Protein AF-A0A6M1YU79-F1 (afdb_monomer_lite)

Sequence (99 aa):
MEKELVAILGEFFHLLARIDKRLERLEELENEKISKPNKKERLIPLSKWNDYHDYPTIGALRHLAFYRHKNGADKFIRNVGRRLLICEKRFFEWVDGKK

Foldseek 3Di:
DVVVVVVVVVVVVVVVVVVVVVVVVVVVVVVVVVVDPPPPQDKAFLVCPCVPDVPDDSVVSVVCVVCCVPLVQVQFWDDDPPTIIGRPVSVVVSVVVVD

Structure (mmCIF, N/CA/C/O backbone):
data_AF-A0A6M1YU79-F1
#
_entry.id   AF-A0A6M1YU79-F1
#
loop_
_atom_site.group_PDB
_atom_site.id
_atom_site.type_symbol
_atom_site.label_atom_id
_atom_site.label_alt_id
_atom_site.label_comp_id
_atom_site.label_asym_id
_atom_site.label_entity_id
_atom_site.label_seq_id
_atom_site.pdbx_PDB_ins_code
_atom_site.Cartn_x
_atom_site.Cartn_y
_atom_site.Cartn_z
_atom_site.occupancy
_atom_site.B_iso_or_equiv
_atom_site.auth_seq_id
_atom_site.auth_comp_id
_atom_site.auth_asym_id
_atom_site.auth_atom_id
_atom_site.pdbx_PDB_model_num
ATOM 1 N N . MET A 1 1 ? -38.001 10.738 57.547 1.00 68.94 1 MET A N 1
ATOM 2 C CA . MET A 1 1 ? -38.409 11.594 56.414 1.00 68.94 1 MET A CA 1
ATOM 3 C C . MET A 1 1 ? -37.298 12.500 55.899 1.00 68.94 1 MET A C 1
ATOM 5 O O . MET A 1 1 ? -36.685 12.100 54.927 1.00 68.94 1 MET A O 1
ATOM 9 N N . GLU A 1 2 ? -36.958 13.649 56.500 1.00 79.69 2 GLU A N 1
ATOM 10 C CA . GLU A 1 2 ? -35.973 14.572 55.878 1.00 79.69 2 GLU A CA 1
ATOM 11 C C . GLU A 1 2 ? -34.571 13.967 55.698 1.00 79.69 2 GLU A C 1
ATOM 13 O O . GLU A 1 2 ? -33.983 14.083 54.629 1.00 79.69 2 GLU A O 1
ATOM 18 N N . LYS A 1 3 ? -34.054 13.251 56.705 1.00 81.50 3 LYS A N 1
ATOM 19 C CA . LYS A 1 3 ? -32.736 12.592 56.619 1.00 81.50 3 LYS A CA 1
ATOM 20 C C . LYS A 1 3 ? -32.674 11.498 55.550 1.00 81.50 3 LYS A C 1
ATOM 22 O O . LYS A 1 3 ? -31.649 11.343 54.899 1.00 81.50 3 LYS A O 1
ATOM 27 N N . GLU A 1 4 ? -33.766 10.761 55.364 1.00 85.81 4 GLU A N 1
ATOM 28 C CA . GLU A 1 4 ? -33.873 9.741 54.313 1.00 85.81 4 GLU A CA 1
ATOM 29 C C . GLU A 1 4 ? -33.952 10.397 52.938 1.00 85.81 4 GLU A C 1
ATOM 31 O O . GLU A 1 4 ? -33.291 9.946 52.013 1.00 85.81 4 GLU A O 1
ATOM 36 N N . LEU A 1 5 ? -34.687 11.506 52.818 1.00 85.75 5 LEU A N 1
ATOM 37 C CA . LEU A 1 5 ? -34.774 12.270 51.578 1.00 85.75 5 LEU A CA 1
ATOM 38 C C . LEU A 1 5 ? -33.397 12.809 51.159 1.00 85.75 5 LEU A C 1
ATOM 40 O O . LEU A 1 5 ? -33.017 12.704 49.998 1.00 85.75 5 LEU A O 1
ATOM 44 N N . VAL A 1 6 ? -32.624 13.333 52.115 1.00 84.88 6 VAL A N 1
ATOM 45 C CA . VAL A 1 6 ? -31.252 13.815 51.885 1.00 84.88 6 VAL A CA 1
ATOM 46 C C . VAL A 1 6 ? -30.311 12.669 51.497 1.00 84.88 6 VAL A C 1
ATOM 48 O O . VAL A 1 6 ? -29.491 12.841 50.597 1.00 84.88 6 VAL A O 1
ATOM 51 N N . ALA A 1 7 ? -30.446 11.493 52.119 1.00 88.06 7 ALA A N 1
ATOM 52 C CA . ALA A 1 7 ? -29.662 10.310 51.760 1.00 88.06 7 ALA A CA 1
ATOM 53 C C . ALA A 1 7 ? -29.977 9.823 50.335 1.00 88.06 7 ALA A C 1
ATOM 55 O O . ALA A 1 7 ? -29.062 9.624 49.539 1.00 88.06 7 ALA A O 1
ATOM 56 N N . ILE A 1 8 ? -31.264 9.733 49.984 1.00 88.00 8 ILE A N 1
ATOM 57 C CA . ILE A 1 8 ? -31.736 9.351 48.645 1.00 88.00 8 ILE A CA 1
ATOM 58 C C . ILE A 1 8 ? -31.233 10.340 47.588 1.00 88.00 8 ILE A C 1
ATOM 60 O O . ILE A 1 8 ? -30.756 9.933 46.530 1.00 88.00 8 ILE A O 1
ATOM 64 N N . LEU A 1 9 ? -31.295 11.644 47.873 1.00 82.25 9 LEU A N 1
ATOM 65 C CA . LEU A 1 9 ? -30.765 12.667 46.972 1.00 82.25 9 LEU A CA 1
ATOM 66 C C . LEU A 1 9 ? -29.249 12.523 46.795 1.00 82.25 9 LEU A C 1
ATOM 68 O O . LEU A 1 9 ? -28.765 12.603 45.670 1.00 82.25 9 LEU A O 1
ATOM 72 N N . GLY A 1 10 ? -28.501 12.250 47.867 1.00 84.56 10 GLY A N 1
ATOM 73 C CA . GLY A 1 10 ? -27.058 11.998 47.798 1.00 84.56 10 GLY A CA 1
ATOM 74 C C . GLY A 1 10 ? -26.698 10.787 46.931 1.00 84.56 10 GLY A C 1
ATOM 75 O O . GLY A 1 10 ? -25.804 10.871 46.086 1.00 84.56 10 GLY A O 1
ATOM 76 N N . GLU A 1 11 ? -27.427 9.680 47.080 1.00 90.25 11 GLU A N 1
ATOM 77 C CA . GLU A 1 11 ? -27.265 8.487 46.240 1.00 90.25 11 GLU A CA 1
ATOM 78 C C . GLU A 1 11 ? -27.596 8.771 44.771 1.00 90.25 11 GLU A C 1
ATOM 80 O O . GLU A 1 11 ? -26.873 8.333 43.870 1.00 90.25 11 GLU A O 1
ATOM 85 N N . PHE A 1 12 ? -28.645 9.556 44.521 1.00 89.56 12 PHE A N 1
ATOM 86 C CA . PHE A 1 12 ? -29.039 9.966 43.179 1.00 89.56 12 PHE A CA 1
ATOM 87 C C . PHE A 1 12 ? -27.983 10.856 42.509 1.00 89.56 12 PHE A C 1
ATOM 89 O O . PHE A 1 12 ? -27.594 10.588 41.373 1.00 89.56 12 PHE A O 1
ATOM 96 N N . PHE A 1 13 ? -27.441 11.855 43.212 1.00 84.44 13 PHE A N 1
ATOM 97 C CA . PHE A 1 13 ? -26.349 12.685 42.691 1.00 84.44 13 PHE A CA 1
ATOM 98 C C . PHE A 1 13 ? -25.094 11.860 42.386 1.00 84.44 13 PHE A C 1
ATOM 100 O O . PHE A 1 13 ? -24.454 12.061 41.353 1.00 84.44 13 PHE A O 1
ATOM 107 N N . HIS A 1 14 ? -24.767 10.882 43.234 1.00 87.19 14 HIS A N 1
ATOM 108 C CA . HIS A 1 14 ? -23.656 9.969 42.979 1.00 87.19 14 HIS A CA 1
ATOM 109 C C . HIS A 1 14 ? -23.908 9.083 41.744 1.00 87.19 14 HIS A C 1
ATOM 111 O O . HIS A 1 14 ? -22.988 8.794 40.973 1.00 87.19 14 HIS A O 1
ATOM 117 N N . LEU A 1 15 ? -25.153 8.651 41.529 1.00 89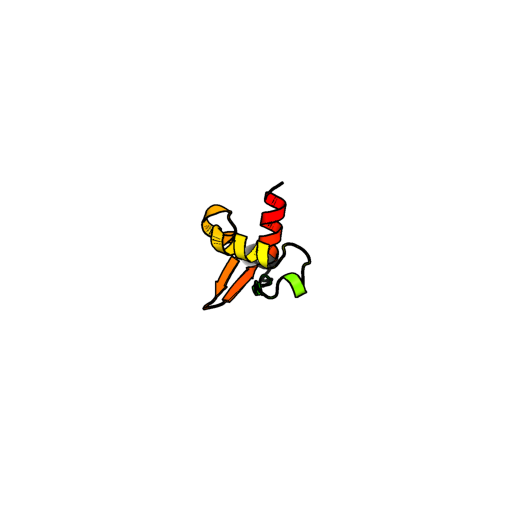.88 15 LEU A N 1
ATOM 118 C CA . LEU A 1 15 ? -25.546 7.905 40.337 1.00 89.88 15 LEU A CA 1
ATOM 119 C C . LEU A 1 15 ? -25.423 8.760 39.068 1.00 89.88 15 LEU A C 1
ATOM 121 O O . LEU A 1 15 ? -24.864 8.277 38.084 1.00 89.88 15 LEU A O 1
ATOM 125 N N . LEU A 1 16 ? -25.881 10.014 39.101 1.00 87.19 16 LEU A N 1
ATOM 126 C CA . LEU A 1 16 ? -25.755 10.949 37.979 1.00 87.19 16 LEU A CA 1
ATOM 127 C C . LEU A 1 16 ? -24.288 11.191 37.610 1.00 87.19 16 LEU A C 1
ATOM 129 O O . LEU A 1 16 ? -23.909 10.982 36.462 1.00 87.19 16 LEU A O 1
ATOM 133 N N . ALA A 1 17 ? -23.432 11.473 38.596 1.00 84.56 17 ALA A N 1
ATOM 134 C CA . ALA A 1 17 ? -21.998 11.650 38.362 1.00 84.56 17 ALA A CA 1
ATOM 135 C C . ALA A 1 17 ? -21.337 10.401 37.742 1.00 84.56 17 ALA A C 1
ATOM 137 O O . ALA A 1 17 ? -20.417 10.492 36.926 1.00 84.56 17 ALA A O 1
ATOM 138 N N . ARG A 1 18 ? -21.813 9.201 38.106 1.00 86.50 18 ARG A N 1
ATOM 139 C CA . ARG A 1 18 ? -21.348 7.941 37.510 1.00 86.50 18 ARG A CA 1
ATOM 140 C C . ARG A 1 18 ? -21.813 7.781 36.058 1.00 86.50 18 ARG A C 1
ATOM 142 O O . ARG A 1 18 ? -21.075 7.191 35.267 1.00 86.50 18 ARG A O 1
ATOM 149 N N . ILE A 1 19 ? -23.012 8.251 35.715 1.00 88.19 19 ILE A N 1
ATOM 150 C CA . ILE A 1 19 ? -23.542 8.222 34.345 1.00 88.19 19 ILE A CA 1
ATOM 151 C C . ILE A 1 19 ? -22.751 9.186 33.460 1.00 88.19 19 ILE A C 1
ATOM 153 O O . ILE A 1 19 ? -22.282 8.7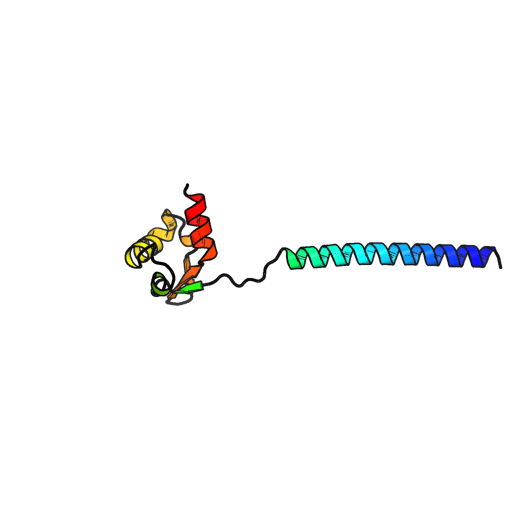54 32.410 1.00 88.19 19 ILE A O 1
ATOM 157 N N . ASP A 1 20 ? -22.500 10.412 33.917 1.00 89.31 20 ASP A N 1
ATOM 158 C CA . ASP A 1 20 ? -21.734 11.415 33.163 1.00 89.31 20 ASP A CA 1
ATOM 159 C C . ASP A 1 20 ? -20.328 10.917 32.827 1.00 89.31 20 ASP A C 1
ATOM 161 O O . ASP A 1 20 ? -19.919 10.902 31.668 1.00 89.31 20 ASP A O 1
ATOM 165 N N . LYS A 1 21 ? -19.618 10.360 33.815 1.00 88.00 21 LYS A N 1
ATOM 166 C CA . LYS A 1 21 ? -18.289 9.773 33.589 1.00 88.00 21 LYS A CA 1
ATOM 167 C C . LYS A 1 21 ? -18.314 8.593 32.610 1.00 88.00 21 LYS A C 1
ATOM 169 O O . LYS A 1 21 ? -17.329 8.303 31.930 1.00 88.00 21 LYS A O 1
ATOM 174 N N . ARG A 1 22 ? -19.423 7.849 32.565 1.00 90.69 22 ARG A N 1
ATOM 175 C CA . ARG A 1 22 ? -19.598 6.751 31.611 1.00 90.69 22 ARG A CA 1
ATOM 176 C C . ARG A 1 22 ? -19.877 7.284 30.207 1.00 90.69 22 ARG A C 1
ATOM 178 O O . ARG A 1 22 ? -19.403 6.659 29.265 1.00 90.69 22 ARG A O 1
ATOM 185 N N . LEU A 1 23 ? -20.603 8.392 30.076 1.00 90.31 23 LEU A N 1
ATOM 186 C CA . LEU A 1 23 ? -20.835 9.072 28.802 1.00 90.31 23 LEU A CA 1
ATOM 187 C C . LEU A 1 23 ? -19.526 9.619 28.227 1.00 90.31 23 LEU A C 1
ATOM 189 O O . LEU A 1 23 ? -19.199 9.282 27.096 1.00 90.31 23 LEU A O 1
ATOM 193 N N . GLU A 1 24 ? -18.720 10.309 29.035 1.00 91.25 24 GLU A N 1
ATOM 194 C CA . GLU A 1 24 ? -17.402 10.824 28.628 1.00 91.25 24 GLU A CA 1
ATOM 195 C C . GLU A 1 24 ? -16.496 9.701 28.089 1.00 91.25 24 GLU A C 1
ATOM 197 O O . GLU A 1 24 ? -15.972 9.776 26.980 1.00 91.25 24 GLU A O 1
ATOM 202 N N . ARG A 1 25 ? -16.414 8.569 28.804 1.00 89.31 25 ARG A N 1
ATOM 203 C CA . ARG A 1 25 ? -15.675 7.387 28.330 1.00 89.31 25 ARG A CA 1
ATOM 204 C C . ARG A 1 25 ? -16.229 6.821 27.015 1.00 89.31 25 ARG A C 1
ATOM 206 O O . ARG A 1 25 ? -15.474 6.268 26.218 1.00 89.31 25 ARG A O 1
ATOM 213 N N . LEU A 1 26 ? -17.545 6.851 26.805 1.00 88.56 26 LEU A N 1
ATOM 214 C CA . LEU A 1 26 ? -18.144 6.354 25.564 1.00 88.56 26 LEU A CA 1
ATOM 215 C C . LEU A 1 26 ? -17.805 7.269 24.383 1.00 88.56 26 LEU A C 1
ATOM 217 O O . LEU A 1 26 ? -17.477 6.752 23.316 1.00 88.56 26 LEU A O 1
ATOM 221 N N . GLU A 1 27 ? -17.804 8.584 24.595 1.00 86.56 27 GLU A N 1
ATOM 222 C CA . GLU A 1 27 ? -17.376 9.573 23.602 1.00 86.56 27 GLU A CA 1
ATOM 223 C C . GLU A 1 27 ? -15.888 9.419 23.252 1.00 86.56 27 GLU A C 1
ATOM 225 O O . GLU A 1 27 ? -15.529 9.415 22.075 1.00 86.56 27 GLU A O 1
ATOM 230 N N . GLU A 1 28 ? -15.014 9.202 24.241 1.00 88.12 28 GLU A N 1
ATOM 231 C CA . GLU A 1 28 ? -13.596 8.881 24.013 1.00 88.12 28 GLU A CA 1
ATOM 232 C C . GLU A 1 28 ? -13.433 7.635 23.129 1.00 88.12 28 GLU A C 1
ATOM 234 O O . GLU A 1 28 ? -12.717 7.659 22.127 1.00 88.12 28 GLU A O 1
ATOM 239 N N . LEU A 1 29 ? -14.145 6.550 23.454 1.00 84.50 29 LEU A N 1
ATOM 240 C CA . LEU A 1 29 ? -14.095 5.296 22.696 1.00 84.50 29 LEU A CA 1
ATOM 241 C C . LEU A 1 29 ? -14.638 5.444 21.269 1.00 84.50 29 LEU A C 1
ATOM 243 O O . LEU A 1 29 ? -14.168 4.768 20.348 1.00 84.50 29 LEU A O 1
ATOM 247 N N . GLU A 1 30 ? -15.645 6.288 21.069 1.00 83.69 30 GLU A N 1
ATOM 248 C CA . GLU A 1 30 ? -16.182 6.598 19.749 1.00 83.69 30 GLU A CA 1
ATOM 249 C C . GLU A 1 30 ? -15.186 7.422 18.925 1.00 83.69 30 GLU A C 1
ATOM 251 O O . GLU A 1 30 ? -14.872 7.053 17.790 1.00 83.69 30 GLU A O 1
ATOM 256 N N . ASN A 1 31 ? -14.579 8.447 19.522 1.00 80.19 31 ASN A N 1
ATOM 257 C CA . ASN A 1 31 ? -13.526 9.245 18.895 1.00 80.19 31 ASN A CA 1
ATOM 258 C C . ASN A 1 31 ? -12.285 8.398 18.537 1.00 80.19 31 ASN A C 1
ATOM 260 O O . ASN A 1 31 ? -11.709 8.537 17.451 1.00 80.19 31 ASN A O 1
ATOM 264 N N . GLU A 1 32 ? -11.904 7.437 19.381 1.00 75.69 32 GLU A N 1
ATOM 265 C CA . GLU A 1 32 ? -10.843 6.469 19.077 1.00 75.69 32 GLU A CA 1
ATOM 266 C C . GLU A 1 32 ? -11.192 5.539 17.902 1.00 75.69 32 GLU A C 1
ATOM 268 O O . GLU A 1 32 ? -10.319 5.173 17.110 1.00 75.69 32 GLU A O 1
ATOM 273 N N . LYS A 1 33 ? -12.464 5.153 17.748 1.00 70.31 33 LYS A N 1
ATOM 274 C CA . LYS A 1 33 ? -12.920 4.362 16.594 1.00 70.31 33 LYS A CA 1
ATOM 275 C C . LYS A 1 33 ? -12.922 5.184 15.308 1.00 70.31 33 LYS A C 1
ATOM 277 O O . LYS A 1 33 ? -12.503 4.670 14.273 1.00 70.31 33 LYS A O 1
ATOM 282 N N . ILE A 1 34 ? -13.352 6.443 15.369 1.00 67.25 34 ILE A N 1
ATOM 283 C CA . ILE A 1 34 ? -13.390 7.356 14.217 1.00 67.25 34 ILE A CA 1
ATOM 284 C C . ILE A 1 34 ? -11.967 7.686 13.733 1.00 67.25 34 ILE A C 1
ATOM 286 O O . ILE A 1 34 ? -11.716 7.729 12.527 1.00 67.25 34 ILE A O 1
ATOM 290 N N . SER A 1 35 ? -11.006 7.832 14.651 1.00 60.50 35 SER A N 1
ATOM 291 C CA . SER A 1 35 ? -9.596 8.108 14.323 1.00 60.50 35 SER A CA 1
ATOM 292 C C . SER A 1 35 ? -8.829 6.919 13.729 1.00 60.50 35 SER A C 1
ATOM 294 O O . SER A 1 35 ? -7.757 7.109 13.151 1.00 60.50 35 SER A O 1
ATOM 296 N N . LYS A 1 36 ? -9.370 5.696 13.804 1.00 58.56 36 LYS A N 1
ATOM 297 C CA . LYS A 1 36 ? -8.827 4.517 13.116 1.00 58.56 36 LYS A CA 1
ATOM 298 C C . LYS A 1 36 ? -9.645 4.238 11.857 1.00 58.56 36 LYS A C 1
ATOM 300 O O . LYS A 1 36 ? -10.506 3.355 11.878 1.00 58.56 36 LYS A O 1
ATOM 305 N N . PRO A 1 37 ? -9.378 4.912 10.722 1.00 54.19 37 PRO A N 1
ATOM 306 C CA . PRO A 1 37 ? -10.005 4.520 9.477 1.00 54.19 37 PRO A CA 1
ATOM 307 C C . PRO A 1 37 ? -9.553 3.095 9.152 1.00 54.19 37 PRO A C 1
ATOM 309 O O . PRO A 1 37 ? -8.434 2.867 8.695 1.00 54.19 37 PRO A O 1
ATOM 312 N N . ASN A 1 38 ? -10.451 2.126 9.326 1.00 56.72 38 ASN A N 1
ATOM 313 C CA . ASN A 1 38 ? -10.317 0.773 8.790 1.00 56.72 38 ASN A CA 1
ATOM 314 C C . ASN A 1 38 ? -10.523 0.788 7.260 1.00 56.72 38 ASN A C 1
ATOM 316 O O . ASN A 1 38 ? -11.234 -0.035 6.685 1.00 56.72 38 ASN A O 1
ATOM 320 N N . LYS A 1 39 ? -9.927 1.773 6.575 1.00 61.28 39 LYS A N 1
ATOM 321 C CA . LYS A 1 39 ? -9.747 1.746 5.130 1.00 61.28 39 LYS A CA 1
ATOM 322 C C . LYS A 1 39 ? -8.618 0.762 4.900 1.00 61.28 39 LYS A C 1
ATOM 324 O O . LYS A 1 39 ? -7.450 1.119 5.033 1.00 61.28 39 LYS A O 1
ATOM 329 N N . LYS A 1 40 ? -8.973 -0.486 4.586 1.00 72.94 40 LYS A N 1
ATOM 330 C CA . LYS A 1 40 ? -8.018 -1.448 4.031 1.00 72.94 40 LYS A CA 1
ATOM 331 C C . LYS A 1 40 ? -7.273 -0.734 2.904 1.00 72.94 40 LYS A C 1
ATOM 333 O O . LYS A 1 40 ? -7.890 -0.337 1.917 1.00 72.94 40 LYS A O 1
ATOM 338 N N . GLU A 1 41 ? -5.984 -0.481 3.113 1.00 86.44 41 GLU A N 1
ATOM 339 C CA . GLU A 1 41 ? -5.165 0.254 2.155 1.00 86.44 41 GLU A CA 1
ATOM 340 C C . GLU A 1 41 ? -5.209 -0.493 0.818 1.00 86.44 41 GLU A C 1
ATOM 342 O O . GLU A 1 41 ? -5.075 -1.720 0.782 1.00 86.44 41 GLU A O 1
ATOM 347 N N . ARG A 1 42 ? -5.451 0.225 -0.284 1.00 93.56 42 ARG A N 1
ATOM 348 C CA . ARG A 1 42 ? -5.563 -0.401 -1.601 1.00 93.56 42 ARG A CA 1
ATOM 349 C C . ARG A 1 42 ? -4.220 -1.026 -1.973 1.00 93.56 42 ARG A C 1
ATOM 351 O O . ARG A 1 42 ? -3.208 -0.333 -2.084 1.00 93.56 42 ARG A O 1
ATOM 358 N N . LEU A 1 43 ? -4.229 -2.342 -2.170 1.00 95.25 43 LEU A N 1
ATOM 359 C CA . LEU A 1 43 ? -3.074 -3.111 -2.615 1.00 95.25 43 LEU A CA 1
ATOM 360 C C . LEU A 1 43 ? -3.220 -3.428 -4.101 1.00 95.25 43 LEU A C 1
ATOM 362 O O . LEU A 1 43 ? -4.114 -4.172 -4.501 1.00 95.25 43 LEU A O 1
ATOM 366 N N . ILE A 1 44 ? -2.327 -2.874 -4.913 1.00 96.81 44 ILE A N 1
ATOM 367 C CA . ILE A 1 44 ? -2.313 -3.048 -6.365 1.00 96.81 44 ILE A CA 1
ATOM 368 C C . ILE A 1 44 ? -1.150 -3.974 -6.725 1.00 96.81 44 ILE A C 1
ATOM 370 O O . ILE A 1 44 ? -0.021 -3.704 -6.315 1.00 96.81 44 ILE A O 1
ATOM 374 N N . PRO A 1 45 ? -1.355 -5.066 -7.479 1.00 97.56 45 PRO A N 1
ATOM 375 C CA . PRO A 1 45 ? -0.235 -5.845 -7.994 1.00 97.56 45 PRO A CA 1
ATOM 376 C C . PRO A 1 45 ? 0.724 -4.962 -8.794 1.00 97.56 45 PRO A C 1
ATOM 378 O O . PRO A 1 45 ? 0.283 -4.193 -9.639 1.00 97.56 45 PRO A O 1
ATOM 381 N N . LEU A 1 46 ? 2.035 -5.095 -8.578 1.00 97.50 46 LEU A N 1
ATOM 382 C CA . LEU A 1 46 ? 3.040 -4.265 -9.258 1.00 97.50 46 LEU A CA 1
ATOM 383 C C . LEU A 1 46 ? 2.895 -4.317 -10.787 1.00 97.50 46 LEU A C 1
ATOM 385 O O . LEU A 1 46 ? 3.041 -3.306 -11.464 1.00 97.50 46 LEU A O 1
ATOM 389 N N . SER A 1 47 ? 2.555 -5.488 -11.332 1.00 96.69 47 SER A N 1
ATOM 390 C CA . SER A 1 47 ? 2.312 -5.697 -12.765 1.00 96.69 47 SER A CA 1
ATOM 391 C C . SER A 1 47 ? 1.055 -5.010 -13.305 1.00 96.69 47 SER A C 1
ATOM 393 O O . SER A 1 47 ? 0.867 -4.980 -14.515 1.00 96.69 47 SER A O 1
ATOM 395 N N . LYS A 1 48 ? 0.193 -4.511 -12.421 1.00 97.62 48 LYS A N 1
ATOM 396 C CA . LYS A 1 48 ? -1.098 -3.883 -12.712 1.00 97.62 48 LYS A CA 1
ATOM 397 C C . LYS A 1 48 ? -1.139 -2.410 -12.323 1.00 97.62 48 LYS A C 1
ATOM 399 O O . LYS A 1 48 ? -2.193 -1.796 -12.383 1.00 97.62 48 LYS A O 1
ATOM 404 N N . TRP A 1 49 ? -0.004 -1.835 -11.926 1.00 97.62 49 TRP A N 1
ATOM 405 C CA . TRP A 1 49 ? 0.066 -0.437 -11.510 1.00 97.62 49 TRP A CA 1
ATOM 406 C C . TRP A 1 49 ? -0.401 0.528 -12.602 1.00 97.62 49 TRP A C 1
ATOM 408 O O . TRP A 1 49 ? -1.251 1.375 -12.344 1.00 97.62 49 TRP A O 1
ATOM 418 N N . ASN A 1 50 ? 0.095 0.347 -13.829 1.00 97.44 50 ASN A N 1
ATOM 419 C CA . ASN A 1 50 ? -0.244 1.225 -14.946 1.00 97.44 50 ASN A CA 1
ATOM 420 C C . ASN A 1 50 ? -1.671 1.054 -15.489 1.00 97.44 50 ASN A C 1
ATOM 422 O O . ASN A 1 50 ? -2.082 1.852 -16.317 1.00 97.44 50 ASN A O 1
ATOM 426 N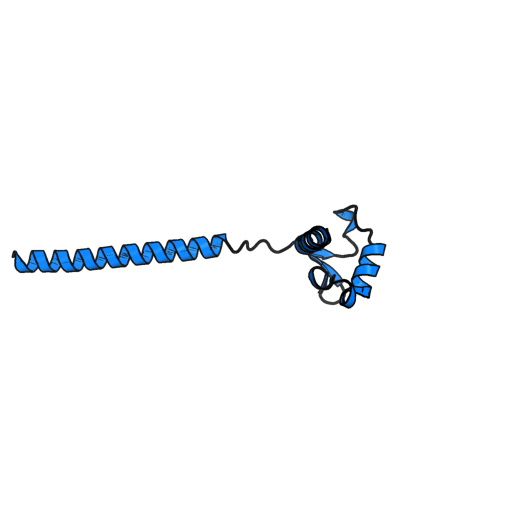 N . ASP A 1 51 ? -2.451 0.092 -14.977 1.00 97.81 51 ASP A N 1
ATOM 427 C CA . ASP A 1 51 ? -3.900 0.033 -15.230 1.00 97.81 51 ASP A CA 1
ATOM 428 C C . ASP A 1 51 ? -4.648 1.121 -14.417 1.00 97.81 51 ASP A C 1
ATOM 430 O O . ASP A 1 51 ? -5.825 1.379 -14.662 1.00 97.81 51 ASP A O 1
ATOM 434 N N . TYR A 1 52 ? -3.986 1.740 -13.427 1.00 97.06 52 TYR A N 1
ATOM 435 C CA . TYR A 1 52 ? -4.575 2.729 -12.516 1.00 97.06 52 TYR A CA 1
ATOM 436 C C . TYR A 1 52 ? -3.815 4.057 -12.446 1.00 97.06 52 TYR A C 1
ATOM 438 O O . TYR A 1 52 ? -4.431 5.068 -12.126 1.00 97.06 52 TYR A O 1
ATOM 446 N N . HIS A 1 53 ? -2.502 4.053 -12.701 1.00 96.75 53 HIS A N 1
ATOM 447 C CA . HIS A 1 53 ? -1.632 5.227 -12.572 1.00 96.75 53 HIS A CA 1
ATOM 448 C C . HIS A 1 53 ? -0.606 5.283 -13.703 1.00 96.75 53 HIS A C 1
ATOM 450 O O . HIS A 1 53 ? 0.153 4.336 -13.898 1.00 96.75 53 HIS A O 1
ATOM 456 N N . ASP A 1 54 ? -0.491 6.415 -14.391 1.00 95.19 54 ASP A N 1
ATOM 457 C CA . ASP A 1 54 ? 0.457 6.560 -15.509 1.00 95.19 54 ASP A CA 1
ATOM 458 C C . ASP A 1 54 ? 1.925 6.573 -15.056 1.00 95.19 54 ASP A C 1
ATOM 460 O O . ASP A 1 54 ? 2.830 6.152 -15.779 1.00 95.19 54 ASP A O 1
ATOM 464 N N . TYR A 1 55 ? 2.169 7.010 -13.821 1.00 93.50 55 TYR A N 1
ATOM 465 C CA . TYR A 1 55 ? 3.492 7.105 -13.223 1.00 93.50 55 TYR A CA 1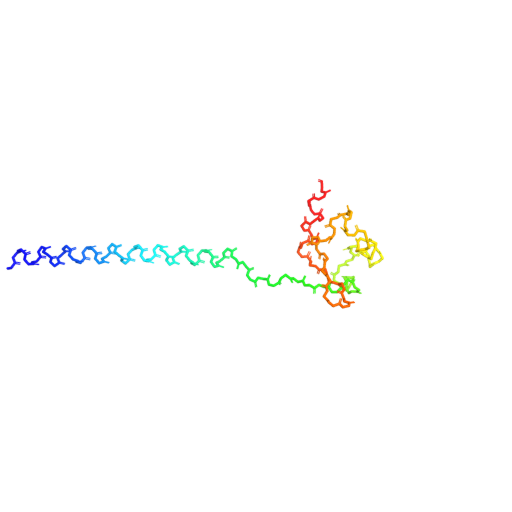
ATOM 466 C C . TYR A 1 55 ? 3.554 6.347 -11.891 1.00 93.50 55 TYR A C 1
ATOM 468 O O . TYR A 1 55 ? 2.600 6.384 -11.110 1.00 93.50 55 TYR A O 1
ATOM 476 N N . PRO A 1 56 ? 4.692 5.714 -11.560 1.00 94.75 56 PRO A N 1
ATOM 477 C CA . PRO A 1 56 ? 5.818 5.354 -12.428 1.00 94.75 56 PRO A CA 1
ATOM 478 C C . PRO A 1 56 ? 5.474 4.213 -13.400 1.00 94.75 56 PRO A C 1
ATOM 480 O O . PRO A 1 56 ? 4.482 3.506 -13.239 1.00 94.75 56 PRO A O 1
ATOM 483 N N . THR A 1 57 ? 6.321 3.999 -14.409 1.00 97.31 57 THR A N 1
ATOM 484 C CA . THR A 1 57 ? 6.178 2.851 -15.321 1.00 97.31 57 THR A CA 1
ATOM 485 C C . THR A 1 57 ? 6.453 1.527 -14.598 1.00 97.31 57 THR A C 1
ATOM 487 O O . THR A 1 57 ? 7.225 1.481 -13.635 1.00 97.31 57 THR A O 1
ATOM 490 N N . ILE A 1 58 ? 5.907 0.409 -15.098 1.00 97.12 58 ILE A N 1
ATOM 491 C CA . ILE A 1 58 ? 6.170 -0.927 -14.527 1.00 97.12 58 ILE A CA 1
ATOM 492 C C . ILE A 1 58 ? 7.679 -1.218 -14.464 1.00 97.12 58 ILE A C 1
ATOM 494 O O . ILE A 1 58 ? 8.159 -1.803 -13.496 1.00 97.12 58 ILE A O 1
ATOM 498 N N . GLY A 1 59 ? 8.448 -0.808 -15.480 1.00 97.12 59 GLY A N 1
ATOM 499 C CA . GLY A 1 59 ? 9.906 -0.974 -15.501 1.00 97.12 59 GLY A CA 1
ATOM 500 C C . GLY A 1 59 ? 10.592 -0.247 -14.343 1.00 97.12 59 GLY A C 1
ATOM 501 O O . GLY A 1 59 ? 11.365 -0.857 -13.602 1.00 97.12 59 GLY A O 1
ATOM 502 N N . ALA A 1 60 ? 10.234 1.020 -14.125 1.00 96.25 60 ALA A N 1
ATOM 503 C CA . ALA A 1 60 ? 10.732 1.800 -12.997 1.00 96.25 60 ALA A CA 1
ATOM 504 C C . ALA A 1 60 ? 10.312 1.187 -11.650 1.00 96.25 60 ALA A C 1
ATOM 506 O O . ALA A 1 60 ? 11.129 1.091 -10.735 1.00 96.25 60 ALA A O 1
ATOM 507 N N . LEU A 1 61 ? 9.081 0.680 -11.532 1.00 96.75 61 LEU A N 1
ATOM 508 C CA . LEU A 1 61 ? 8.626 -0.018 -10.326 1.00 96.75 61 LEU A CA 1
ATOM 509 C C . LEU A 1 61 ? 9.389 -1.306 -10.054 1.00 96.75 61 LEU A C 1
ATOM 511 O O . LEU A 1 61 ? 9.714 -1.577 -8.902 1.00 96.75 61 LEU A O 1
ATOM 515 N N . ARG A 1 62 ? 9.704 -2.100 -11.082 1.00 96.19 62 ARG A N 1
ATOM 516 C CA . ARG A 1 62 ? 10.539 -3.301 -10.919 1.00 96.19 62 ARG A CA 1
ATOM 517 C C . ARG A 1 62 ? 11.929 -2.933 -10.417 1.00 96.19 62 ARG A C 1
ATOM 519 O O . ARG A 1 62 ? 12.428 -3.589 -9.508 1.00 96.19 62 ARG A O 1
ATOM 526 N N . HIS A 1 63 ? 12.516 -1.864 -10.950 1.00 96.81 63 HIS A N 1
ATOM 527 C CA . HIS A 1 63 ? 13.793 -1.346 -10.469 1.00 96.81 63 HIS A CA 1
ATOM 528 C C . HIS A 1 63 ? 13.701 -0.889 -9.003 1.00 96.81 63 HIS A C 1
ATOM 530 O O . HIS A 1 63 ? 14.524 -1.279 -8.174 1.00 96.81 63 HIS A O 1
ATOM 536 N N . LEU A 1 64 ? 12.656 -0.133 -8.642 1.00 95.44 64 LEU A N 1
ATOM 537 C CA . LEU A 1 64 ? 12.409 0.273 -7.256 1.00 95.44 64 LEU A CA 1
ATOM 538 C C . LEU A 1 64 ? 12.232 -0.932 -6.327 1.00 95.44 64 LEU A C 1
ATOM 540 O O . LEU A 1 64 ? 12.817 -0.947 -5.247 1.00 95.44 64 LEU A O 1
ATOM 544 N N . ALA A 1 65 ? 11.478 -1.944 -6.758 1.00 95.81 65 ALA A N 1
ATOM 545 C CA . ALA A 1 65 ? 11.246 -3.174 -6.012 1.00 95.81 65 ALA A CA 1
ATOM 546 C C . ALA A 1 65 ? 12.528 -3.987 -5.814 1.00 95.81 65 ALA A C 1
ATOM 548 O O . ALA A 1 65 ? 12.744 -4.522 -4.730 1.00 95.81 65 ALA A O 1
ATOM 549 N N . PHE A 1 66 ? 13.390 -4.059 -6.828 1.00 96.06 66 PHE A N 1
ATOM 550 C CA . PHE A 1 66 ? 14.673 -4.753 -6.742 1.00 96.06 66 PHE A CA 1
ATOM 551 C C . PHE A 1 66 ? 15.614 -4.077 -5.731 1.00 96.06 66 PHE A C 1
ATOM 553 O O . PHE A 1 66 ? 16.204 -4.740 -4.878 1.00 96.06 66 PHE A O 1
ATOM 560 N N . TYR A 1 67 ? 15.674 -2.742 -5.740 1.00 96.44 67 TYR A N 1
ATOM 561 C CA . TYR A 1 67 ? 16.503 -1.951 -4.822 1.00 96.44 67 TYR A CA 1
ATOM 562 C C . TYR A 1 67 ? 15.760 -1.451 -3.571 1.00 96.44 67 TYR A C 1
ATOM 564 O O . TYR A 1 67 ? 16.212 -0.504 -2.921 1.00 96.44 67 TYR A O 1
ATOM 572 N N . ARG A 1 68 ? 14.634 -2.079 -3.203 1.00 94.31 68 ARG A N 1
ATOM 573 C CA . ARG A 1 68 ? 13.726 -1.624 -2.126 1.00 94.31 68 ARG A CA 1
ATOM 574 C C . ARG A 1 68 ? 14.405 -1.365 -0.779 1.00 94.31 68 ARG A C 1
ATOM 576 O O . ARG A 1 68 ? 14.105 -0.368 -0.123 1.00 94.31 68 ARG A O 1
ATOM 583 N N . HIS A 1 69 ? 15.396 -2.194 -0.462 1.00 91.62 69 HIS A N 1
ATOM 584 C CA . HIS A 1 69 ? 16.199 -2.140 0.757 1.00 91.62 69 HIS A CA 1
ATOM 585 C C . HIS A 1 69 ? 17.135 -0.920 0.816 1.00 91.62 69 HIS A C 1
ATOM 587 O O . HIS A 1 69 ? 17.586 -0.549 1.893 1.00 91.62 69 HIS A O 1
ATOM 593 N N . LYS A 1 70 ? 17.423 -0.280 -0.327 1.00 93.81 70 LYS A N 1
ATOM 594 C CA . LYS A 1 70 ? 18.291 0.909 -0.428 1.00 93.81 70 LYS A CA 1
ATOM 595 C C . LYS A 1 70 ? 17.508 2.205 -0.619 1.00 93.81 70 LYS A C 1
ATOM 597 O O . LYS A 1 70 ? 17.938 3.252 -0.156 1.00 93.81 70 LYS A O 1
ATOM 602 N N . ASN A 1 71 ? 16.379 2.159 -1.326 1.00 91.00 71 ASN A N 1
ATOM 603 C CA . ASN A 1 71 ? 15.634 3.360 -1.731 1.00 91.00 71 ASN A CA 1
ATOM 604 C C . ASN A 1 71 ? 14.413 3.676 -0.837 1.00 91.00 71 ASN A C 1
ATOM 606 O O . ASN A 1 71 ? 13.794 4.733 -0.995 1.00 91.00 71 ASN A O 1
ATOM 610 N N . GLY A 1 72 ? 14.075 2.783 0.101 1.00 91.38 72 GLY A N 1
ATOM 611 C CA . GLY A 1 72 ? 12.945 2.932 1.019 1.00 91.38 72 GLY A CA 1
ATOM 612 C C . GLY A 1 72 ? 11.607 2.422 0.475 1.00 91.38 72 GLY A C 1
ATOM 613 O O . GLY A 1 72 ? 10.585 2.600 1.140 1.00 91.38 72 GLY A O 1
ATOM 614 N N . ALA A 1 73 ? 11.590 1.761 -0.688 1.00 95.06 73 ALA A N 1
ATOM 615 C CA . ALA A 1 73 ? 10.372 1.208 -1.278 1.00 95.06 73 ALA A CA 1
ATOM 616 C C . ALA A 1 73 ? 9.768 0.052 -0.462 1.00 95.06 73 ALA A C 1
ATOM 618 O O . ALA A 1 73 ? 8.591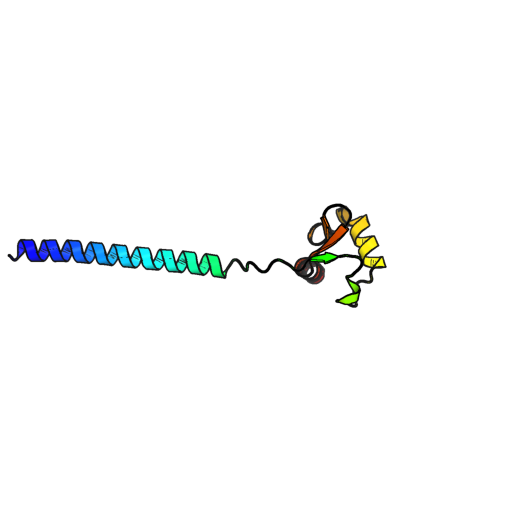 -0.262 -0.625 1.00 95.06 73 ALA A O 1
ATOM 619 N N . ASP A 1 74 ? 10.512 -0.519 0.493 1.00 95.31 74 ASP A N 1
ATOM 620 C CA . ASP A 1 74 ? 9.993 -1.443 1.514 1.00 95.31 74 ASP A CA 1
ATOM 621 C C . ASP A 1 74 ? 8.784 -0.898 2.295 1.00 95.31 74 ASP A C 1
ATOM 623 O O . ASP A 1 74 ? 7.978 -1.662 2.833 1.00 95.31 74 ASP A O 1
ATOM 627 N N . LYS A 1 75 ? 8.630 0.430 2.352 1.00 93.44 75 LYS A N 1
ATOM 628 C CA . LYS A 1 75 ? 7.509 1.086 3.034 1.00 93.44 75 LYS A CA 1
ATOM 629 C C . LYS A 1 75 ? 6.173 0.864 2.323 1.00 93.44 75 LYS A C 1
ATOM 631 O O . LYS A 1 75 ? 5.154 0.735 3.004 1.00 93.44 75 LYS A O 1
ATOM 636 N N . PHE A 1 76 ? 6.178 0.785 0.992 1.00 95.25 76 PHE A N 1
ATOM 637 C CA . PHE A 1 76 ? 4.967 0.677 0.174 1.00 95.25 76 PHE A CA 1
ATOM 638 C C . PHE A 1 76 ? 4.887 -0.609 -0.661 1.00 95.25 76 PHE A C 1
ATOM 640 O O . PHE A 1 76 ? 3.804 -0.948 -1.126 1.00 95.25 76 PHE A O 1
ATOM 647 N N . ILE A 1 77 ? 5.977 -1.364 -0.820 1.00 96.06 77 ILE A N 1
ATOM 648 C CA . ILE A 1 77 ? 5.987 -2.656 -1.520 1.00 96.06 77 ILE A CA 1
ATOM 649 C C . ILE A 1 77 ? 5.876 -3.807 -0.514 1.00 96.06 77 ILE A C 1
ATOM 651 O O . ILE A 1 77 ? 6.602 -3.876 0.479 1.00 96.06 77 ILE A O 1
ATOM 655 N N . ARG A 1 78 ? 4.975 -4.753 -0.788 1.00 94.19 78 ARG A N 1
ATOM 656 C CA . ARG A 1 78 ? 4.726 -5.948 0.026 1.00 94.19 78 ARG A CA 1
ATOM 657 C C . ARG A 1 78 ? 4.903 -7.217 -0.802 1.00 94.19 78 ARG A C 1
ATOM 659 O O . ARG A 1 78 ? 4.370 -7.322 -1.904 1.00 94.19 78 ARG A O 1
ATOM 666 N N . ASN A 1 79 ? 5.616 -8.194 -0.240 1.00 94.50 79 ASN A N 1
ATOM 667 C CA . ASN A 1 79 ? 5.653 -9.557 -0.772 1.00 94.50 79 ASN A CA 1
ATOM 668 C C . ASN A 1 79 ? 4.478 -10.334 -0.189 1.00 94.50 79 ASN A C 1
ATOM 670 O O . ASN A 1 79 ? 4.408 -10.515 1.025 1.00 94.50 79 ASN A O 1
ATOM 674 N N . VAL A 1 80 ? 3.577 -10.807 -1.045 1.00 93.31 80 VAL A N 1
ATOM 675 C CA . VAL A 1 80 ? 2.477 -11.691 -0.654 1.00 93.31 80 VAL A CA 1
ATOM 676 C C . VAL A 1 80 ? 2.595 -12.965 -1.481 1.00 93.31 80 VAL A C 1
ATOM 678 O O . VAL A 1 80 ? 2.205 -13.020 -2.651 1.00 93.31 80 VAL A O 1
ATOM 681 N N . GLY A 1 81 ? 3.225 -13.981 -0.886 1.00 92.44 81 GLY A N 1
ATOM 682 C CA . GLY A 1 81 ? 3.614 -15.202 -1.587 1.00 92.44 81 GLY A CA 1
ATOM 683 C C . GLY A 1 81 ? 4.562 -14.897 -2.750 1.00 92.44 81 GLY A C 1
ATOM 684 O O . GLY A 1 81 ? 5.645 -14.355 -2.553 1.00 92.44 81 GLY A O 1
ATOM 685 N N . ARG A 1 82 ? 4.136 -15.224 -3.975 1.00 92.81 82 ARG A N 1
ATOM 686 C CA . ARG A 1 82 ? 4.905 -15.007 -5.218 1.00 92.81 82 ARG A CA 1
ATOM 687 C C . ARG A 1 82 ? 4.603 -13.672 -5.911 1.00 92.81 82 ARG A C 1
ATOM 689 O O . ARG A 1 82 ? 5.028 -13.465 -7.043 1.00 92.81 82 ARG A O 1
ATOM 696 N N . ARG A 1 83 ? 3.815 -12.789 -5.286 1.00 94.62 83 ARG A N 1
ATOM 697 C CA . ARG A 1 83 ? 3.359 -11.528 -5.889 1.00 94.62 83 ARG A CA 1
ATOM 698 C C . ARG A 1 83 ? 3.894 -10.327 -5.118 1.00 94.62 83 ARG A C 1
ATOM 700 O O . ARG A 1 83 ? 3.888 -10.311 -3.889 1.00 94.62 83 ARG A O 1
ATOM 707 N N . LEU A 1 84 ? 4.300 -9.309 -5.871 1.00 96.44 84 LEU A N 1
ATOM 708 C CA . LEU A 1 84 ? 4.606 -7.979 -5.358 1.00 96.44 84 LEU A CA 1
ATOM 709 C C . LEU A 1 84 ? 3.345 -7.124 -5.426 1.00 96.44 84 LEU A C 1
ATOM 711 O O . LEU A 1 84 ? 2.768 -6.961 -6.504 1.00 96.44 84 LEU A O 1
ATOM 715 N N . LEU A 1 85 ? 2.931 -6.589 -4.284 1.00 97.31 85 LEU A N 1
ATOM 716 C CA . LEU A 1 85 ? 1.822 -5.650 -4.167 1.00 97.31 85 LEU A CA 1
ATOM 717 C C . LEU A 1 85 ? 2.348 -4.281 -3.740 1.00 97.31 85 LEU A C 1
ATOM 719 O O . LEU A 1 85 ? 3.279 -4.184 -2.943 1.00 97.31 85 LEU A O 1
ATOM 723 N N . ILE A 1 86 ? 1.726 -3.233 -4.256 1.00 97.38 86 ILE A N 1
ATOM 724 C CA . ILE A 1 86 ? 2.004 -1.838 -3.949 1.00 97.38 86 ILE A CA 1
ATOM 725 C C . ILE A 1 86 ? 0.837 -1.310 -3.127 1.00 97.38 86 ILE A C 1
ATOM 727 O O . ILE A 1 86 ? -0.314 -1.364 -3.556 1.00 97.38 86 ILE A O 1
ATOM 731 N N . CYS A 1 87 ? 1.142 -0.803 -1.942 1.00 95.88 87 CYS A N 1
ATOM 732 C CA . CYS A 1 87 ? 0.215 -0.036 -1.137 1.00 95.88 87 CYS A CA 1
ATOM 733 C C . CYS A 1 87 ? 0.144 1.385 -1.694 1.00 95.88 87 CYS A C 1
ATOM 735 O O . CYS A 1 87 ? 1.040 2.192 -1.453 1.00 95.88 87 CYS A O 1
ATOM 737 N N . GLU A 1 88 ? -0.928 1.673 -2.426 1.00 95.25 88 GLU A N 1
ATOM 738 C CA . GLU A 1 88 ? -1.123 2.923 -3.171 1.00 95.25 88 GLU A CA 1
ATOM 739 C C . GLU A 1 88 ? -0.955 4.163 -2.282 1.00 95.25 88 GLU A C 1
ATOM 741 O O . GLU A 1 88 ? -0.160 5.045 -2.588 1.00 95.25 88 GLU A O 1
ATOM 746 N N . LYS A 1 89 ? -1.620 4.185 -1.120 1.00 93.62 89 LYS A N 1
ATOM 747 C CA . LYS A 1 89 ? -1.529 5.295 -0.160 1.00 93.62 89 LYS A CA 1
ATOM 748 C C . LYS A 1 89 ? -0.082 5.587 0.258 1.00 93.62 89 LYS A C 1
ATOM 750 O O . LYS A 1 89 ? 0.387 6.712 0.142 1.00 93.62 89 LYS A O 1
ATOM 755 N N . ARG A 1 90 ? 0.640 4.554 0.695 1.00 94.12 90 ARG A N 1
ATOM 756 C CA . ARG A 1 90 ? 2.032 4.666 1.165 1.00 94.12 90 ARG A CA 1
ATOM 757 C C . ARG A 1 90 ? 3.007 5.014 0.051 1.00 94.12 90 ARG A C 1
ATOM 759 O O . ARG A 1 90 ? 4.052 5.596 0.320 1.00 94.12 90 ARG A O 1
ATOM 766 N N . PHE A 1 91 ? 2.700 4.614 -1.183 1.00 95.56 91 PHE A N 1
ATOM 767 C CA . PHE A 1 91 ? 3.476 5.032 -2.340 1.00 95.56 91 PHE A CA 1
ATOM 768 C C . PHE A 1 91 ? 3.404 6.555 -2.491 1.00 95.56 91 PHE A C 1
ATOM 770 O O . PHE A 1 91 ? 4.450 7.195 -2.552 1.00 95.56 91 PHE A O 1
ATOM 777 N N . PHE A 1 92 ? 2.202 7.137 -2.455 1.00 93.81 92 PHE A N 1
ATOM 778 C CA . PHE A 1 92 ? 2.037 8.590 -2.548 1.00 93.81 92 PHE A CA 1
ATOM 779 C C . PHE A 1 92 ? 2.647 9.334 -1.359 1.00 93.81 92 PHE A C 1
ATOM 781 O O . PHE A 1 92 ? 3.402 10.273 -1.576 1.00 93.81 92 PHE A O 1
ATOM 788 N N . GLU A 1 93 ? 2.456 8.848 -0.128 1.00 93.31 93 GLU A N 1
ATOM 789 C CA . GLU A 1 93 ? 3.127 9.410 1.058 1.00 93.31 93 GLU A CA 1
ATOM 790 C C . GLU A 1 93 ? 4.660 9.436 0.901 1.00 93.31 93 GLU A C 1
ATOM 792 O O . GLU A 1 93 ? 5.324 10.389 1.307 1.00 93.31 93 GLU A O 1
ATOM 797 N N . TRP A 1 94 ? 5.241 8.393 0.299 1.00 93.81 94 TRP A N 1
ATOM 798 C CA . TRP A 1 94 ? 6.677 8.330 0.030 1.00 93.81 94 TRP A CA 1
ATOM 799 C C . TRP A 1 94 ? 7.116 9.303 -1.071 1.00 93.81 94 TRP A C 1
ATOM 801 O O . TRP A 1 94 ? 8.195 9.881 -0.951 1.00 93.81 94 TRP A O 1
ATOM 811 N N . VAL A 1 95 ? 6.309 9.488 -2.121 1.00 92.25 95 VAL A N 1
ATOM 812 C CA . VAL A 1 95 ? 6.577 10.472 -3.183 1.00 92.25 95 VAL A CA 1
ATOM 813 C C . VAL A 1 95 ? 6.509 11.896 -2.629 1.00 92.25 95 VAL A C 1
ATOM 815 O O . VAL A 1 95 ? 7.405 12.692 -2.898 1.00 92.25 95 VAL A O 1
ATOM 818 N N . ASP A 1 96 ? 5.501 12.207 -1.815 1.00 91.31 96 ASP A N 1
ATOM 819 C CA . ASP A 1 96 ? 5.317 13.540 -1.234 1.00 91.31 96 ASP A CA 1
ATOM 820 C C . ASP A 1 96 ? 6.423 13.896 -0.235 1.00 91.31 96 ASP A C 1
ATOM 822 O O . ASP A 1 96 ? 6.915 15.023 -0.226 1.00 91.31 96 ASP A O 1
ATOM 826 N N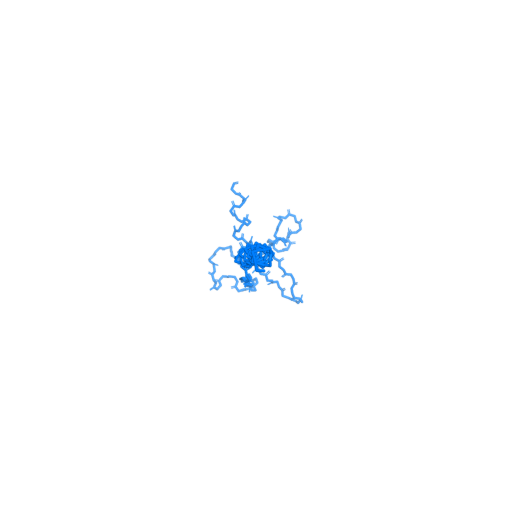 . GLY A 1 97 ? 6.870 12.924 0.566 1.00 84.25 97 GLY A N 1
ATOM 827 C CA . GLY A 1 97 ? 7.974 13.097 1.514 1.00 84.25 97 GLY A CA 1
ATOM 828 C C . GLY A 1 97 ? 9.370 13.174 0.880 1.00 84.25 97 GLY A C 1
ATOM 829 O O . GLY A 1 97 ? 10.350 13.307 1.608 1.00 84.25 97 GLY A O 1
ATOM 830 N N . LYS A 1 98 ? 9.484 13.045 -0.448 1.00 64.19 98 LYS A N 1
ATOM 831 C CA . LYS A 1 98 ? 10.739 13.164 -1.214 1.00 64.19 98 LYS A CA 1
ATOM 832 C C . LYS A 1 98 ? 10.954 14.563 -1.821 1.00 64.19 98 LYS A C 1
ATOM 834 O O . LYS A 1 98 ? 11.900 14.711 -2.594 1.00 64.19 98 LYS A O 1
ATOM 839 N N . LYS A 1 99 ? 10.088 15.537 -1.510 1.00 47.91 99 LYS A N 1
ATOM 840 C CA . LYS A 1 99 ? 10.272 16.953 -1.874 1.00 47.91 99 LYS A CA 1
ATOM 841 C C . LYS A 1 99 ? 11.420 17.610 -1.117 1.00 47.91 99 LYS A C 1
ATOM 843 O O . LYS A 1 99 ? 11.640 17.244 0.057 1.00 47.91 99 LYS A O 1
#

Radius of gyration: 27.03 Å; chains: 1; bounding box: 57×32×72 Å

pLDDT: mean 88.52, std 10.77, range [47.91, 97.81]

Secondary structure (DSSP, 8-state):
-HHHHHHHHHHHHHHHHHHHHHHHHHHHHHHHHHHS------EEEGGGGGGT-SSS-HHHHHHHHHTHHHHSGGGTEEEETTEEEEEHHHHHHHHHTT-